Protein AF-A0A9P3B922-F1 (afdb_monomer_lite)

pLDDT: mean 81.16, std 11.89, range [46.19, 96.62]

Structure (mmCIF, N/CA/C/O backbone):
data_AF-A0A9P3B922-F1
#
_entry.id   AF-A0A9P3B922-F1
#
loop_
_atom_site.group_PDB
_atom_site.id
_atom_site.type_symbol
_atom_site.label_atom_id
_atom_site.label_alt_id
_atom_site.label_comp_id
_atom_site.label_asym_id
_atom_site.label_entity_id
_atom_site.label_seq_id
_atom_site.pdbx_PDB_ins_code
_atom_site.Cartn_x
_atom_site.Cartn_y
_atom_site.Cartn_z
_atom_site.occupancy
_atom_site.B_iso_or_equiv
_atom_site.auth_seq_id
_atom_site.auth_comp_id
_atom_site.auth_asym_id
_atom_site.auth_atom_id
_atom_site.pdbx_PDB_model_num
ATOM 1 N N . MET A 1 1 ? 5.408 7.809 -19.634 1.00 55.53 1 MET A N 1
ATOM 2 C CA . MET A 1 1 ? 4.408 6.792 -19.245 1.00 55.53 1 MET A CA 1
ATOM 3 C C . MET A 1 1 ? 3.038 7.444 -19.238 1.00 55.53 1 MET A C 1
ATOM 5 O O . MET A 1 1 ? 2.961 8.614 -18.884 1.00 55.53 1 MET A O 1
ATOM 9 N N . ALA A 1 2 ? 1.992 6.739 -19.675 1.00 60.97 2 ALA A N 1
ATOM 10 C CA . ALA A 1 2 ? 0.624 7.195 -19.436 1.00 60.97 2 ALA A CA 1
ATOM 11 C C . ALA A 1 2 ? 0.345 7.177 -17.918 1.00 60.97 2 ALA A C 1
ATOM 13 O O . ALA A 1 2 ? 0.941 6.349 -17.222 1.00 60.97 2 ALA A O 1
ATOM 14 N N . PRO A 1 3 ? -0.492 8.088 -17.394 1.00 69.69 3 PRO A N 1
ATOM 15 C CA . PRO A 1 3 ? -0.863 8.069 -15.984 1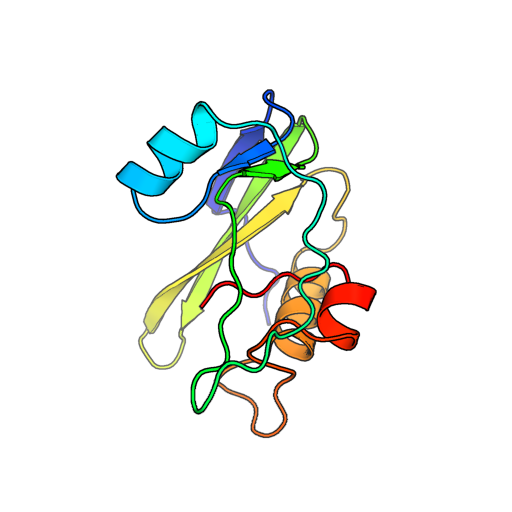.00 69.69 3 PRO A CA 1
ATOM 16 C C . PRO A 1 3 ? -1.563 6.744 -15.628 1.00 69.69 3 PRO A C 1
ATOM 18 O O . PRO A 1 3 ? -2.300 6.216 -16.463 1.00 69.69 3 PRO A O 1
ATOM 21 N N . PRO A 1 4 ? -1.332 6.189 -14.424 1.00 80.94 4 PRO A N 1
ATOM 22 C CA . PRO A 1 4 ? -1.968 4.944 -14.009 1.00 80.94 4 PRO A CA 1
ATOM 23 C C . PRO A 1 4 ? -3.486 5.135 -13.882 1.00 80.94 4 PRO A C 1
ATOM 25 O O . PRO A 1 4 ? -3.953 6.120 -13.310 1.00 80.94 4 PRO A O 1
ATOM 28 N N . GLU A 1 5 ? -4.259 4.185 -14.408 1.00 89.12 5 GLU A N 1
ATOM 29 C CA . GLU A 1 5 ? -5.722 4.200 -14.325 1.00 89.12 5 GLU A CA 1
ATOM 30 C C . GLU A 1 5 ? -6.216 3.479 -13.068 1.00 89.12 5 GLU A C 1
ATOM 32 O O . GLU A 1 5 ? -5.661 2.457 -12.650 1.00 89.12 5 GLU A O 1
ATOM 37 N N . ILE A 1 6 ? -7.283 4.009 -12.465 1.00 94.06 6 ILE A N 1
ATOM 38 C CA . ILE A 1 6 ? -7.926 3.386 -11.306 1.00 94.06 6 ILE A CA 1
ATOM 39 C C . ILE A 1 6 ? -8.611 2.100 -11.769 1.00 94.06 6 ILE A C 1
ATOM 41 O O . ILE A 1 6 ? -9.541 2.135 -12.571 1.00 94.06 6 ILE A O 1
ATOM 45 N N . HIS A 1 7 ? -8.190 0.969 -11.210 1.00 95.50 7 HIS A N 1
ATOM 46 C CA . HIS A 1 7 ? -8.826 -0.324 -11.437 1.00 95.50 7 HIS A CA 1
ATOM 47 C C . HIS A 1 7 ? -10.093 -0.488 -10.587 1.00 95.50 7 HIS A C 1
ATOM 49 O O . HIS A 1 7 ? -11.124 -0.959 -11.062 1.00 95.50 7 HIS A O 1
ATOM 55 N N . SER A 1 8 ? -10.017 -0.125 -9.306 1.00 96.31 8 SER A N 1
ATOM 56 C CA . SER A 1 8 ? -11.130 -0.249 -8.358 1.00 96.31 8 SER A CA 1
ATOM 57 C C . SER A 1 8 ? -10.941 0.669 -7.155 1.00 96.31 8 SER A C 1
ATOM 59 O O . SER A 1 8 ? -9.832 1.122 -6.888 1.00 96.31 8 SER A O 1
ATOM 61 N N . THR A 1 9 ? -12.004 0.875 -6.382 1.00 96.62 9 THR A N 1
ATOM 62 C CA . THR A 1 9 ? -11.970 1.657 -5.141 1.00 96.62 9 THR A CA 1
ATOM 63 C C . THR A 1 9 ? -12.651 0.874 -4.025 1.00 96.62 9 THR A C 1
ATOM 65 O O . THR A 1 9 ? -13.682 0.241 -4.254 1.00 96.62 9 THR A O 1
ATOM 68 N N . PHE A 1 10 ? -12.095 0.924 -2.816 1.00 95.44 10 PHE A N 1
ATOM 69 C CA . PHE A 1 10 ? -12.732 0.390 -1.609 1.00 95.44 10 PHE A CA 1
ATOM 70 C C . PHE A 1 10 ? -12.653 1.397 -0.462 1.00 95.44 10 PHE A C 1
ATOM 72 O O . PHE A 1 10 ? -11.851 2.328 -0.502 1.00 95.44 10 PHE A O 1
ATOM 79 N N . SER A 1 11 ? -13.488 1.219 0.561 1.00 96.00 11 SER A N 1
ATOM 80 C CA . SER A 1 11 ? -13.528 2.117 1.716 1.00 96.00 11 SER A CA 1
ATOM 81 C C . SER A 1 11 ? -12.926 1.459 2.956 1.00 96.00 11 SER A C 1
ATOM 83 O O . SER A 1 11 ? -13.265 0.324 3.290 1.00 96.00 11 SER A O 1
ATOM 85 N N . VAL A 1 12 ? -12.077 2.197 3.667 1.00 94.00 12 VAL A N 1
ATOM 86 C CA . VAL A 1 12 ? -11.569 1.841 4.996 1.00 94.00 12 VAL A CA 1
ATOM 87 C C . VAL A 1 12 ? -12.397 2.580 6.043 1.00 94.00 12 VAL A C 1
ATOM 89 O O . VAL A 1 12 ? -12.507 3.804 6.005 1.00 94.00 12 VAL A O 1
ATOM 92 N N . THR A 1 13 ? -12.987 1.835 6.978 1.00 92.94 13 THR A N 1
ATOM 93 C CA . THR A 1 13 ? -13.741 2.390 8.121 1.00 92.94 13 THR A CA 1
ATOM 94 C C . THR A 1 13 ? -13.178 1.957 9.474 1.00 92.94 13 THR A C 1
ATOM 96 O O . THR A 1 13 ? -13.578 2.483 10.509 1.00 92.94 13 THR A O 1
ATOM 99 N N . SER A 1 14 ? -12.278 0.974 9.477 1.00 89.62 14 SER A N 1
ATOM 100 C CA . SER A 1 14 ? -11.633 0.405 10.663 1.00 89.62 14 SER A CA 1
ATOM 101 C C . SER A 1 14 ? -10.503 1.273 11.218 1.00 89.62 14 SER A C 1
ATOM 103 O O . SER A 1 14 ? -10.080 1.059 12.350 1.00 89.62 14 SER A O 1
ATOM 105 N N . GLY A 1 15 ? -9.989 2.224 10.433 1.00 90.75 15 GLY A N 1
ATOM 106 C CA . GLY A 1 15 ? -8.767 2.966 10.738 1.00 90.75 15 GLY A CA 1
ATOM 107 C C . GLY A 1 15 ? -7.485 2.142 10.580 1.00 90.75 15 GLY A C 1
ATOM 108 O O . GLY A 1 15 ? -6.439 2.535 11.099 1.00 90.75 15 GLY A O 1
ATOM 109 N N . CYS A 1 16 ? -7.544 0.984 9.915 1.00 90.69 16 CYS A N 1
ATOM 110 C CA . CYS A 1 16 ? -6.382 0.123 9.710 1.00 90.69 16 CYS A CA 1
ATOM 111 C C . CYS A 1 16 ? -6.484 -0.770 8.471 1.00 90.69 16 CYS A C 1
ATOM 113 O O . CYS A 1 16 ? -7.579 -1.087 7.998 1.00 90.69 16 CYS A O 1
ATOM 115 N N . LEU A 1 17 ? -5.322 -1.213 7.988 1.00 89.12 17 LEU A N 1
ATOM 116 C CA . LEU A 1 17 ? -5.175 -2.231 6.955 1.00 89.12 17 LEU A CA 1
ATOM 117 C C . LEU A 1 17 ? -4.442 -3.444 7.527 1.00 89.12 17 LEU A C 1
ATOM 119 O O . LEU A 1 17 ? -3.409 -3.313 8.189 1.00 89.12 17 LEU A O 1
ATOM 123 N N . CYS A 1 18 ? -4.986 -4.627 7.239 1.00 89.81 18 CYS A N 1
ATOM 124 C CA . CYS A 1 18 ? -4.326 -5.894 7.521 1.00 89.81 18 CYS A CA 1
ATOM 125 C C . CYS A 1 18 ? -3.697 -6.463 6.249 1.00 89.81 18 CYS A C 1
ATOM 127 O O . CYS A 1 18 ? -4.271 -6.340 5.167 1.00 89.81 18 CYS A O 1
ATOM 129 N N . PHE A 1 19 ? -2.534 -7.092 6.380 1.00 85.56 19 PHE A N 1
ATOM 130 C CA . PHE A 1 19 ? -1.776 -7.655 5.260 1.00 85.56 19 PHE A CA 1
ATOM 131 C C . PHE A 1 19 ? -1.194 -9.021 5.621 1.00 85.56 19 PHE A C 1
ATOM 133 O O . PHE A 1 19 ? -1.149 -9.382 6.793 1.00 85.56 19 PHE A O 1
ATOM 140 N N . GLY A 1 20 ? -0.736 -9.760 4.614 1.00 84.69 20 GLY A N 1
ATOM 141 C CA . GLY A 1 20 ? -0.228 -11.121 4.771 1.00 84.69 20 GLY A CA 1
ATOM 142 C C . GLY A 1 20 ? -1.125 -12.156 4.100 1.00 84.69 20 GLY A C 1
ATOM 143 O O . GLY A 1 20 ? -1.990 -11.818 3.287 1.00 84.69 20 GLY A O 1
ATOM 144 N N . ASP A 1 21 ? -0.909 -13.423 4.430 1.00 85.12 21 ASP A N 1
ATOM 145 C CA . ASP A 1 21 ? -1.807 -14.501 4.039 1.00 85.12 21 ASP A CA 1
ATOM 146 C C . ASP A 1 21 ? -3.180 -14.385 4.734 1.00 85.12 21 ASP A C 1
ATOM 148 O O . ASP A 1 21 ? -3.416 -13.545 5.606 1.00 85.12 21 ASP A O 1
ATOM 152 N N . LEU A 1 22 ? -4.131 -15.237 4.345 1.00 86.38 22 LEU A N 1
ATOM 153 C CA . LEU A 1 22 ? -5.482 -15.185 4.906 1.00 86.38 22 LEU A CA 1
ATOM 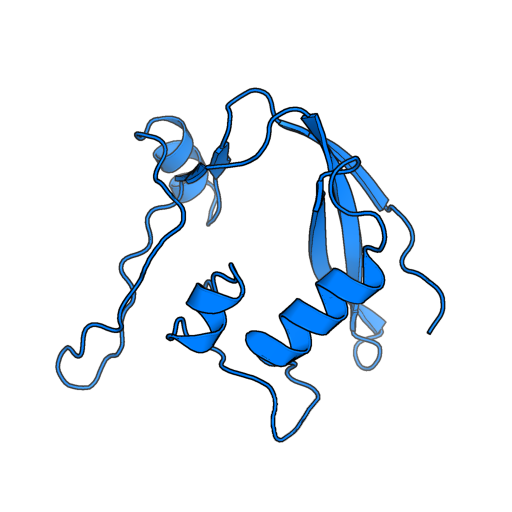154 C C . LEU A 1 22 ? -5.500 -15.396 6.431 1.00 86.38 22 LEU A C 1
ATOM 156 O O . LEU A 1 22 ? -6.283 -14.751 7.126 1.00 86.38 22 LEU A O 1
ATOM 160 N N . ALA A 1 23 ? -4.654 -16.281 6.962 1.00 87.50 23 ALA A N 1
ATOM 161 C CA . ALA A 1 23 ? -4.586 -16.541 8.396 1.00 87.50 23 ALA A CA 1
ATOM 162 C C . ALA A 1 23 ? -3.998 -15.337 9.150 1.00 87.50 23 ALA A C 1
ATOM 164 O O . ALA A 1 23 ? -4.491 -14.977 10.222 1.00 87.50 23 ALA A O 1
ATOM 165 N N . GLU A 1 24 ? -2.990 -14.687 8.574 1.00 88.25 24 GLU A N 1
ATOM 166 C CA . GLU A 1 24 ? -2.365 -13.463 9.070 1.00 88.25 24 GLU A CA 1
ATOM 167 C C . GLU A 1 24 ? -3.345 -12.286 9.061 1.00 88.25 24 GLU A C 1
ATOM 169 O O . GLU A 1 24 ? -3.479 -11.605 10.079 1.00 88.25 24 GLU A O 1
ATOM 174 N N . ILE A 1 25 ? -4.114 -12.111 7.981 1.00 88.56 25 ILE A N 1
ATOM 175 C CA . ILE A 1 25 ? -5.176 -11.100 7.879 1.00 88.56 25 ILE A CA 1
ATOM 176 C C . ILE A 1 25 ? -6.260 -11.350 8.932 1.00 88.56 25 ILE A C 1
ATOM 178 O O . ILE A 1 25 ? -6.631 -10.432 9.666 1.00 88.56 25 ILE A O 1
ATOM 182 N N . CYS A 1 26 ? -6.751 -12.588 9.058 1.00 88.25 26 CYS A N 1
ATOM 183 C CA . CYS A 1 26 ? -7.757 -12.939 10.063 1.00 88.25 26 CYS A CA 1
ATOM 184 C C . CYS A 1 26 ? -7.253 -12.678 11.488 1.00 88.25 26 CYS A C 1
ATOM 186 O O . CYS A 1 26 ? -7.988 -12.157 12.328 1.00 88.25 26 CYS A O 1
ATOM 188 N N . LYS A 1 27 ? -5.987 -13.001 11.764 1.00 87.44 27 LYS A N 1
ATOM 189 C CA . LYS A 1 27 ? -5.349 -12.716 13.050 1.00 87.44 27 LYS A CA 1
ATOM 190 C C . LYS A 1 27 ? -5.207 -11.208 13.281 1.00 87.44 27 LYS A C 1
ATOM 192 O O . LYS A 1 27 ? -5.551 -10.723 14.363 1.00 87.44 27 LYS A O 1
ATOM 197 N N . GLY A 1 28 ? -4.740 -10.468 12.278 1.00 87.12 28 GLY A N 1
ATOM 198 C CA . GLY A 1 28 ? -4.544 -9.019 12.315 1.00 87.12 28 GLY A CA 1
ATOM 199 C C . GLY A 1 28 ? -5.839 -8.263 12.599 1.00 87.12 28 GLY A C 1
ATOM 200 O O . GLY A 1 28 ? -5.846 -7.386 13.460 1.00 87.12 28 GLY A O 1
ATOM 201 N N . ALA A 1 29 ? -6.951 -8.692 11.996 1.00 86.62 29 ALA A N 1
ATOM 202 C CA . ALA A 1 29 ? -8.271 -8.092 12.190 1.00 86.62 29 ALA A CA 1
ATOM 203 C C . ALA A 1 29 ? -8.764 -8.133 13.650 1.00 86.62 29 ALA A C 1
ATOM 205 O O . ALA A 1 29 ? -9.566 -7.297 14.058 1.00 86.62 29 ALA A O 1
ATOM 206 N N . SER A 1 30 ? -8.283 -9.097 14.443 1.00 85.56 30 SER A N 1
ATOM 207 C CA . SER A 1 30 ? -8.605 -9.231 15.874 1.00 85.56 30 SER A CA 1
ATOM 208 C C . SER A 1 30 ? -7.565 -8.597 16.807 1.00 85.56 30 SER A C 1
ATOM 210 O O . SER A 1 30 ? -7.739 -8.601 18.025 1.00 85.56 30 SER A O 1
ATOM 212 N N . SER A 1 31 ? -6.468 -8.081 16.250 1.00 85.69 31 SER A N 1
ATOM 213 C CA . SER A 1 31 ? -5.324 -7.555 16.997 1.00 85.69 31 SER A CA 1
ATOM 214 C C . SER A 1 31 ? -5.406 -6.032 17.146 1.00 85.69 31 SER A C 1
ATOM 216 O O . SER A 1 31 ? -6.085 -5.355 16.377 1.00 85.69 31 SER A O 1
ATOM 218 N N . THR A 1 32 ? -4.687 -5.466 18.117 1.00 86.19 32 THR A N 1
ATOM 219 C CA . THR A 1 32 ? -4.615 -4.008 18.309 1.00 86.19 32 THR A CA 1
ATOM 220 C C . THR A 1 32 ? -3.975 -3.321 17.100 1.00 86.19 32 THR A C 1
ATOM 222 O O . THR A 1 32 ? -2.935 -3.770 16.620 1.00 86.19 32 THR A O 1
ATOM 225 N N . ILE A 1 33 ? -4.568 -2.210 16.646 1.00 87.12 33 ILE A N 1
ATOM 226 C CA . ILE A 1 33 ? -4.018 -1.378 15.566 1.00 87.12 33 ILE A CA 1
ATOM 227 C C . ILE A 1 33 ? -2.668 -0.820 16.001 1.00 87.12 33 ILE A C 1
ATOM 229 O O . ILE A 1 33 ? -2.549 -0.236 17.083 1.00 87.12 33 ILE A O 1
ATOM 233 N N . GLN A 1 34 ? -1.661 -0.977 15.147 1.00 81.69 34 GLN A N 1
ATOM 234 C CA . GLN A 1 34 ? -0.320 -0.497 15.434 1.00 81.69 34 GLN A CA 1
ATOM 235 C C . GLN A 1 34 ? -0.022 0.824 14.725 1.00 81.69 34 GLN A C 1
ATOM 237 O O . GLN A 1 34 ? -0.486 1.045 13.600 1.00 81.69 34 GLN A O 1
ATOM 242 N N . PRO A 1 35 ? 0.775 1.707 15.355 1.00 79.31 35 PRO A N 1
ATOM 243 C CA . PRO A 1 35 ? 1.326 2.851 14.651 1.00 79.31 35 PRO A CA 1
ATOM 244 C C . PRO A 1 35 ? 2.234 2.378 13.514 1.00 79.31 35 PRO A C 1
ATOM 246 O O . PRO A 1 35 ? 2.689 1.232 13.495 1.00 79.31 35 PRO A O 1
ATOM 249 N N . PHE A 1 36 ? 2.525 3.286 12.583 1.00 73.81 36 PHE A N 1
ATOM 250 C CA . PHE A 1 36 ? 3.414 2.983 11.471 1.00 73.81 36 PHE A CA 1
ATOM 251 C C . PHE A 1 36 ? 4.754 2.414 11.983 1.00 73.81 36 PHE A C 1
ATOM 253 O O . PHE A 1 36 ? 5.366 3.017 12.876 1.00 73.81 36 PHE A O 1
ATOM 260 N N . PRO A 1 37 ? 5.210 1.255 11.477 1.00 69.31 37 PRO A N 1
ATOM 261 C CA . PRO A 1 37 ? 6.349 0.567 12.062 1.00 69.31 37 PRO A CA 1
ATOM 262 C C . PRO A 1 37 ? 7.641 1.381 11.922 1.00 69.31 37 PRO A C 1
ATOM 264 O O . PRO A 1 37 ? 8.070 1.707 10.820 1.00 69.31 37 PRO A O 1
ATOM 267 N N . ASN A 1 38 ? 8.331 1.633 13.036 1.00 65.12 38 ASN A N 1
ATOM 268 C CA . ASN A 1 38 ? 9.720 2.102 13.022 1.00 65.12 38 ASN A CA 1
ATOM 269 C C . ASN A 1 38 ? 10.644 0.894 13.223 1.00 65.12 38 ASN A C 1
ATOM 271 O O . ASN A 1 38 ? 11.176 0.657 14.314 1.00 65.12 38 ASN A O 1
ATOM 275 N N . VAL A 1 39 ? 10.736 0.039 12.201 1.00 60.66 39 VAL A N 1
ATOM 276 C CA . VAL A 1 39 ? 11.478 -1.217 12.330 1.00 60.66 39 VAL A CA 1
ATOM 277 C C . VAL A 1 39 ? 12.954 -0.969 12.075 1.00 60.66 39 VAL A C 1
ATOM 279 O O . VAL A 1 39 ? 13.432 -1.009 10.946 1.00 60.66 39 VAL A O 1
ATOM 282 N N . ARG A 1 40 ? 13.703 -0.753 13.156 1.00 58.00 40 ARG A N 1
ATOM 283 C CA . ARG A 1 40 ? 15.158 -0.890 13.112 1.00 58.00 40 ARG A CA 1
ATOM 284 C C . ARG A 1 40 ? 15.512 -2.367 12.946 1.00 58.00 40 ARG A C 1
ATOM 286 O O . ARG A 1 40 ? 15.051 -3.206 13.725 1.00 58.00 40 ARG A O 1
ATOM 293 N N . LEU A 1 41 ? 16.359 -2.665 11.961 1.00 57.62 41 LEU A N 1
ATOM 294 C CA . LEU A 1 41 ? 16.939 -3.988 11.734 1.00 57.62 41 LEU A CA 1
ATOM 295 C C . LEU A 1 41 ? 17.490 -4.568 13.043 1.00 57.62 41 LEU A C 1
ATOM 297 O O . LEU A 1 41 ? 18.424 -4.021 13.632 1.00 57.62 41 LEU A O 1
ATOM 301 N N . ARG A 1 42 ? 16.942 -5.704 13.488 1.00 54.88 42 ARG A N 1
ATOM 302 C CA . ARG A 1 42 ? 17.569 -6.501 14.545 1.00 54.88 42 ARG A CA 1
ATOM 303 C C . ARG A 1 42 ? 18.547 -7.465 13.890 1.00 54.88 42 ARG A C 1
ATOM 305 O O . ARG A 1 42 ? 18.155 -8.315 13.094 1.00 54.88 42 ARG A O 1
ATOM 312 N N . VAL A 1 43 ? 19.825 -7.316 14.216 1.00 52.97 43 VAL A N 1
ATOM 313 C CA . VAL A 1 43 ? 20.866 -8.253 13.787 1.00 52.97 43 VAL A CA 1
ATOM 314 C C . VAL A 1 43 ? 20.793 -9.477 14.699 1.00 52.97 43 VAL A C 1
ATOM 316 O O . VAL A 1 43 ? 21.078 -9.373 15.891 1.00 52.97 43 VAL A O 1
ATOM 319 N N . GLY A 1 44 ? 20.374 -10.624 14.160 1.00 46.19 44 GLY A N 1
ATOM 320 C CA . GLY A 1 44 ? 20.374 -11.907 14.863 1.00 46.19 44 GLY A CA 1
ATOM 321 C C . GLY A 1 44 ? 21.225 -12.927 14.112 1.00 46.19 44 GLY A C 1
ATOM 322 O O . GLY A 1 44 ? 20.750 -13.555 13.171 1.00 46.19 44 GLY A O 1
ATOM 323 N N . GLY A 1 45 ? 22.487 -13.105 14.512 1.00 61.59 45 GLY A N 1
ATOM 324 C CA . GLY A 1 45 ? 23.402 -14.034 13.834 1.00 61.59 45 GLY A CA 1
ATOM 325 C C . GLY A 1 45 ? 23.588 -13.686 12.349 1.00 61.59 45 GLY A C 1
ATOM 326 O O . GLY A 1 45 ? 23.956 -12.561 12.023 1.00 61.59 45 GLY A O 1
ATOM 327 N N . THR A 1 46 ? 23.323 -14.640 11.449 1.00 53.94 46 THR A N 1
ATOM 328 C CA . THR A 1 46 ? 23.364 -14.465 9.981 1.00 53.94 46 THR A CA 1
ATOM 329 C C . THR A 1 46 ? 22.044 -13.992 9.364 1.00 53.94 46 THR A C 1
ATOM 331 O O . THR A 1 46 ? 21.993 -13.772 8.155 1.00 53.94 46 THR A O 1
ATOM 334 N N . VAL A 1 47 ? 20.979 -13.814 10.155 1.00 46.84 47 VAL A N 1
ATOM 335 C CA . VAL A 1 47 ? 19.648 -13.450 9.650 1.00 46.84 47 VAL A CA 1
ATOM 336 C C . VAL A 1 47 ? 19.296 -12.024 10.067 1.00 46.84 47 VAL A C 1
ATOM 338 O O . VAL A 1 47 ? 19.316 -11.659 11.245 1.00 46.84 47 VAL A O 1
ATOM 341 N N . LYS A 1 48 ? 18.942 -11.201 9.077 1.00 56.03 48 LYS A N 1
ATOM 342 C CA . LYS A 1 48 ? 18.262 -9.922 9.291 1.00 56.03 48 LYS A CA 1
ATOM 343 C C . LYS A 1 48 ? 16.763 -10.196 9.250 1.00 56.03 48 LYS A C 1
ATOM 345 O O . LYS A 1 48 ? 16.250 -10.551 8.197 1.00 56.03 48 LYS A O 1
ATOM 350 N N . ALA A 1 49 ? 16.079 -10.054 10.382 1.00 60.28 49 ALA A N 1
ATOM 351 C CA . ALA A 1 49 ? 14.633 -10.232 10.458 1.00 60.28 49 ALA A CA 1
ATOM 352 C C . ALA A 1 49 ? 13.957 -8.967 10.986 1.00 60.28 49 ALA A C 1
ATOM 354 O O . ALA A 1 49 ? 14.423 -8.332 11.938 1.00 60.28 49 ALA A O 1
ATOM 355 N N . HIS A 1 50 ? 12.821 -8.639 10.382 1.00 63.06 50 HIS A N 1
ATOM 356 C CA . HIS A 1 50 ? 11.882 -7.651 10.880 1.00 63.06 50 HIS A CA 1
ATOM 357 C C . HIS A 1 50 ? 10.690 -8.405 11.452 1.00 63.06 50 HIS A C 1
ATOM 359 O O . HIS A 1 50 ? 10.028 -9.147 10.737 1.00 63.06 50 HIS A O 1
ATOM 365 N N . LYS A 1 51 ? 10.433 -8.260 12.755 1.00 64.75 51 LYS A N 1
ATOM 366 C CA . LYS A 1 51 ? 9.183 -8.766 13.320 1.00 64.75 51 LYS A CA 1
ATOM 367 C C . LYS A 1 51 ? 8.100 -7.762 12.951 1.00 64.75 51 LYS A C 1
ATOM 369 O O . LYS A 1 51 ? 8.053 -6.681 13.529 1.00 64.75 51 LYS A O 1
ATOM 374 N N . ILE A 1 52 ? 7.315 -8.114 11.946 1.00 68.69 52 ILE A N 1
ATOM 375 C CA . ILE A 1 52 ? 6.222 -7.304 11.429 1.00 68.69 52 ILE A CA 1
ATOM 376 C C . ILE A 1 52 ? 4.927 -7.836 12.041 1.00 68.69 52 ILE A C 1
ATOM 378 O O . ILE A 1 52 ? 4.736 -9.049 12.125 1.00 68.69 52 ILE A O 1
ATOM 382 N N . GLU A 1 53 ? 4.055 -6.945 12.501 1.00 74.69 53 GLU A N 1
ATOM 383 C CA . GLU A 1 53 ? 2.690 -7.312 12.871 1.00 74.69 53 GLU A CA 1
ATOM 384 C C . GLU A 1 53 ? 1.725 -6.875 11.767 1.00 74.69 53 GLU A C 1
ATOM 386 O O . GLU A 1 53 ? 1.904 -5.832 11.144 1.00 74.69 53 GLU A O 1
ATOM 391 N N . TYR A 1 54 ? 0.710 -7.696 11.518 1.00 80.94 54 TYR A N 1
ATOM 392 C CA . TYR A 1 54 ? -0.124 -7.668 10.313 1.00 80.94 54 TYR A CA 1
ATOM 393 C C . TYR A 1 54 ? -1.251 -6.631 10.333 1.00 80.94 54 TYR A C 1
ATOM 395 O O . TYR A 1 54 ? -2.229 -6.807 9.618 1.00 80.94 54 TYR A O 1
ATOM 403 N N . ASN A 1 55 ? -1.189 -5.612 11.195 1.00 87.31 55 ASN A N 1
ATOM 404 C CA . ASN A 1 55 ? -2.276 -4.646 11.385 1.00 87.31 55 ASN A CA 1
ATOM 405 C C . ASN A 1 55 ? -1.725 -3.232 11.616 1.00 87.31 55 ASN A C 1
ATOM 407 O O . ASN A 1 55 ? -1.306 -2.892 12.725 1.00 87.31 55 ASN A O 1
ATOM 411 N N . VAL A 1 56 ? -1.731 -2.410 10.565 1.00 86.25 56 VAL A N 1
ATOM 412 C CA . VAL A 1 56 ? -1.162 -1.053 10.569 1.00 86.25 56 VAL A CA 1
ATOM 413 C C . VAL A 1 56 ? -2.244 0.004 10.415 1.00 86.25 56 VAL A C 1
ATOM 415 O O . VAL A 1 56 ? -3.234 -0.202 9.712 1.00 86.25 56 VAL A O 1
ATOM 418 N N . VAL A 1 57 ? -2.052 1.149 11.071 1.00 89.31 57 VAL A N 1
ATOM 419 C CA . VAL A 1 57 ? -2.951 2.302 10.950 1.00 89.31 57 VAL A CA 1
ATOM 420 C C . VAL A 1 57 ? -3.121 2.733 9.488 1.00 89.31 57 VAL A C 1
ATOM 422 O O . VAL A 1 57 ? -2.160 2.763 8.721 1.00 89.31 57 VAL A O 1
ATOM 425 N N . ALA A 1 58 ? -4.350 3.076 9.115 1.00 90.00 58 ALA A N 1
ATOM 426 C CA . ALA A 1 58 ? -4.702 3.579 7.795 1.00 90.00 58 ALA A CA 1
ATOM 427 C C . ALA A 1 58 ? -5.774 4.664 7.910 1.00 90.00 58 ALA A C 1
ATOM 429 O O . ALA A 1 58 ? -6.615 4.641 8.810 1.00 90.00 58 ALA A O 1
ATOM 430 N N . GLU A 1 59 ? -5.746 5.619 6.986 1.00 91.81 59 GLU A N 1
ATOM 431 C CA . GLU A 1 59 ? -6.749 6.676 6.921 1.00 91.81 59 GLU A CA 1
ATOM 432 C C . GLU A 1 59 ? -8.123 6.110 6.533 1.00 91.81 59 GLU A C 1
ATOM 434 O O . GLU A 1 59 ? -8.246 5.282 5.624 1.00 91.81 59 GLU A O 1
ATOM 439 N N . ASN A 1 60 ? -9.163 6.557 7.238 1.00 94.69 60 ASN A N 1
ATOM 440 C CA . ASN A 1 60 ? -10.538 6.225 6.890 1.00 94.69 60 ASN A CA 1
ATOM 441 C C . ASN A 1 60 ? -10.962 6.981 5.633 1.00 94.69 60 ASN A C 1
ATOM 443 O O . ASN A 1 60 ? -10.691 8.170 5.504 1.00 94.69 60 ASN A O 1
ATOM 447 N N . GLY A 1 61 ? -11.721 6.316 4.770 1.00 95.75 61 GLY A N 1
ATOM 448 C CA . GLY A 1 61 ? -12.182 6.891 3.514 1.00 95.75 61 GLY A CA 1
ATOM 449 C C . GLY A 1 61 ? -11.935 5.960 2.341 1.00 95.75 61 GLY A C 1
ATOM 450 O O . GLY A 1 61 ? -11.770 4.752 2.510 1.00 95.75 61 GLY A O 1
ATOM 451 N N . ASN A 1 62 ? -11.960 6.521 1.138 1.00 96.56 62 ASN A N 1
ATOM 452 C CA . ASN A 1 62 ? -11.858 5.753 -0.095 1.00 96.56 62 ASN A CA 1
ATOM 453 C C . ASN A 1 62 ? -10.400 5.608 -0.522 1.00 96.56 62 ASN A C 1
ATOM 455 O O . ASN A 1 62 ? -9.664 6.591 -0.578 1.00 96.56 62 ASN A O 1
ATOM 459 N N . TRP A 1 63 ? -10.016 4.393 -0.885 1.00 95.94 63 TRP A N 1
ATOM 460 C CA . TRP A 1 63 ? -8.696 4.031 -1.374 1.00 95.94 63 TRP A CA 1
ATOM 461 C C . TRP A 1 63 ? -8.808 3.515 -2.805 1.00 95.94 63 TRP A C 1
ATOM 463 O O . TRP A 1 63 ? -9.590 2.605 -3.087 1.00 95.94 63 TRP A O 1
ATOM 473 N N . ASN A 1 64 ? -8.035 4.114 -3.705 1.00 96.12 64 ASN A N 1
ATOM 474 C CA . ASN A 1 64 ? -7.972 3.745 -5.112 1.00 96.12 64 ASN A CA 1
ATOM 475 C C . ASN A 1 64 ? -6.892 2.690 -5.320 1.00 96.12 64 ASN A C 1
ATOM 477 O O . ASN A 1 64 ? -5.787 2.814 -4.799 1.00 96.12 64 ASN A O 1
ATOM 481 N N . VAL A 1 65 ? -7.228 1.670 -6.100 1.00 94.50 65 VAL A N 1
ATOM 482 C CA . VAL A 1 65 ? -6.373 0.538 -6.445 1.00 94.50 65 VAL A CA 1
ATOM 483 C C . VAL A 1 65 ? -5.937 0.681 -7.897 1.00 94.50 65 VAL A C 1
ATOM 485 O O . VAL A 1 65 ? -6.769 0.881 -8.781 1.00 94.50 65 VAL A O 1
ATOM 488 N N . TYR A 1 66 ? -4.645 0.513 -8.137 1.00 92.88 66 TYR A N 1
ATOM 489 C CA . TYR A 1 66 ? -3.992 0.586 -9.438 1.00 92.88 66 TYR A CA 1
ATOM 490 C C . TYR A 1 66 ? -3.243 -0.719 -9.700 1.00 92.88 66 TYR A C 1
ATOM 492 O O . TYR A 1 66 ? -2.639 -1.301 -8.794 1.00 92.88 66 TYR A O 1
ATOM 500 N N . GLN A 1 67 ? -3.273 -1.182 -10.946 1.00 90.44 67 GLN A N 1
ATOM 501 C CA . GLN A 1 67 ? -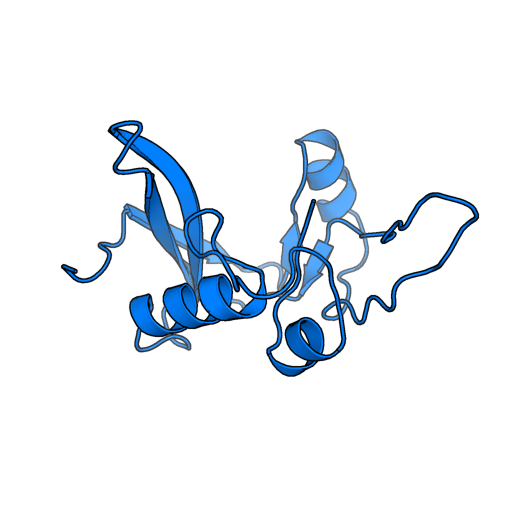2.522 -2.360 -11.372 1.00 90.44 67 GLN A CA 1
ATOM 502 C C . GLN A 1 67 ? -1.068 -1.989 -11.657 1.00 90.44 67 GLN A C 1
ATOM 504 O O . GLN A 1 67 ? -0.802 -1.056 -12.414 1.00 90.44 67 GLN A O 1
ATOM 509 N N . LEU A 1 68 ? -0.132 -2.752 -11.093 1.00 85.81 68 LEU A N 1
ATOM 510 C CA . LEU A 1 68 ? 1.275 -2.693 -11.474 1.00 85.81 68 LEU A CA 1
ATOM 511 C C . LEU A 1 68 ? 1.525 -3.775 -12.519 1.00 85.81 68 LEU A C 1
ATOM 513 O O . LEU A 1 68 ? 1.339 -4.964 -12.251 1.00 85.81 68 LEU A O 1
ATOM 517 N N . ILE A 1 69 ? 1.895 -3.350 -13.724 1.00 85.06 69 ILE A N 1
ATOM 518 C CA . ILE A 1 69 ? 2.098 -4.231 -14.874 1.00 85.06 69 ILE A CA 1
ATOM 519 C C . ILE A 1 69 ? 3.599 -4.419 -15.077 1.00 85.06 69 ILE A C 1
ATOM 521 O O . ILE A 1 69 ? 4.337 -3.444 -15.204 1.00 85.06 69 ILE A O 1
ATOM 525 N N . ASP A 1 70 ? 4.040 -5.671 -15.133 1.00 83.75 70 ASP A N 1
ATOM 526 C CA . ASP A 1 70 ? 5.361 -6.047 -15.626 1.00 83.75 70 ASP A CA 1
ATOM 527 C C . ASP A 1 70 ? 5.301 -6.132 -17.154 1.00 83.75 70 ASP A C 1
ATOM 529 O O . ASP A 1 70 ? 4.591 -6.963 -17.725 1.00 83.75 70 ASP A O 1
ATOM 533 N N . TRP A 1 71 ? 6.038 -5.241 -17.811 1.00 77.44 71 TRP A N 1
ATOM 534 C CA . TRP A 1 71 ? 6.037 -5.090 -19.263 1.00 77.44 71 TRP A CA 1
ATOM 535 C C . TRP A 1 71 ? 6.825 -6.202 -19.959 1.00 77.44 71 TRP A C 1
ATOM 537 O O . TRP A 1 71 ? 6.497 -6.556 -21.088 1.00 77.44 71 TRP A O 1
ATOM 547 N N . GLU A 1 72 ? 7.832 -6.777 -19.295 1.00 82.19 72 GLU A N 1
ATOM 548 C CA . GLU A 1 72 ? 8.622 -7.887 -19.836 1.00 82.19 72 GLU A CA 1
ATOM 549 C C . GLU A 1 72 ? 7.822 -9.189 -19.804 1.00 82.19 72 GLU A C 1
ATOM 551 O O . GLU A 1 72 ? 7.879 -9.990 -20.738 1.00 82.19 72 GLU A O 1
ATOM 556 N N . ARG A 1 73 ? 7.043 -9.392 -18.734 1.00 83.12 73 ARG A N 1
ATOM 557 C CA . ARG A 1 73 ? 6.184 -10.574 -18.562 1.00 83.12 73 ARG A CA 1
ATOM 558 C C . ARG A 1 73 ? 4.781 -10.400 -19.142 1.00 83.12 73 ARG A C 1
ATOM 560 O O . ARG A 1 73 ? 4.070 -11.391 -19.296 1.00 83.12 73 ARG A O 1
ATOM 567 N N . GLY A 1 74 ? 4.384 -9.169 -19.461 1.00 82.12 74 GLY A N 1
ATOM 568 C CA . GLY A 1 74 ? 3.088 -8.830 -20.051 1.00 82.12 74 GLY A CA 1
ATOM 569 C C . GLY A 1 74 ? 1.894 -9.044 -19.115 1.00 82.12 74 GLY A C 1
ATOM 570 O O . GLY A 1 74 ? 0.805 -9.362 -19.590 1.00 82.12 74 GLY A O 1
ATOM 571 N N . GLY A 1 75 ? 2.077 -8.916 -17.797 1.00 87.06 75 GLY A N 1
ATOM 572 C CA . GLY A 1 75 ? 1.047 -9.256 -16.811 1.00 87.06 75 GLY A CA 1
ATOM 573 C C . GLY A 1 75 ? 1.105 -8.426 -15.532 1.00 87.06 75 GLY A C 1
ATOM 574 O O . GLY A 1 75 ? 2.036 -7.656 -15.315 1.00 87.06 75 GLY A O 1
ATOM 575 N N . ILE A 1 76 ? 0.095 -8.587 -14.674 1.00 86.75 76 ILE A N 1
ATOM 576 C CA . ILE A 1 76 ? 0.031 -7.914 -13.369 1.00 86.75 76 ILE A CA 1
ATOM 577 C C . ILE A 1 76 ? 1.099 -8.522 -12.454 1.00 86.75 76 ILE A C 1
ATOM 579 O O . ILE A 1 76 ? 1.049 -9.713 -12.148 1.00 86.75 76 ILE A O 1
ATOM 583 N N . SER A 1 77 ? 2.049 -7.702 -12.013 1.00 85.50 77 SER A N 1
ATOM 584 C CA . SER A 1 77 ? 3.085 -8.075 -11.045 1.00 85.50 77 SER A CA 1
ATOM 585 C C . SER A 1 77 ? 2.750 -7.643 -9.623 1.00 85.50 77 SER A C 1
ATOM 587 O O . SER A 1 77 ? 3.308 -8.184 -8.671 1.00 85.50 77 SER A O 1
ATOM 589 N N . GLY A 1 78 ? 1.814 -6.707 -9.462 1.00 85.88 78 GLY A N 1
ATOM 590 C CA . GLY A 1 78 ? 1.388 -6.239 -8.154 1.00 85.88 78 GLY A CA 1
ATOM 591 C C . GLY A 1 78 ? 0.256 -5.224 -8.211 1.00 85.88 78 GLY A C 1
ATOM 592 O O . GLY A 1 78 ? -0.345 -4.970 -9.256 1.00 85.88 78 GLY A O 1
ATOM 593 N N . TRP A 1 79 ? -0.015 -4.634 -7.054 1.00 88.69 79 TRP A N 1
ATOM 594 C CA . TRP A 1 79 ? -1.070 -3.650 -6.867 1.00 88.69 79 TRP A CA 1
ATOM 595 C C . TRP A 1 79 ? -0.530 -2.479 -6.059 1.00 88.69 79 TRP A C 1
ATOM 597 O O . TRP A 1 79 ? 0.153 -2.677 -5.057 1.00 88.69 79 TRP A O 1
ATOM 607 N N . PHE A 1 80 ? -0.860 -1.268 -6.490 1.00 89.69 80 PHE A N 1
ATOM 608 C CA . PHE A 1 80 ? -0.610 -0.044 -5.741 1.00 89.69 80 PHE A CA 1
ATOM 609 C C . PHE A 1 80 ? -1.941 0.496 -5.232 1.00 89.69 80 PHE A C 1
ATOM 611 O O . PHE A 1 80 ? -2.929 0.508 -5.963 1.00 89.69 80 PHE A O 1
ATOM 618 N N . ILE A 1 81 ? -1.985 0.911 -3.969 1.00 92.19 81 ILE A N 1
ATOM 619 C CA . ILE A 1 81 ? -3.207 1.402 -3.339 1.00 92.19 81 ILE A CA 1
ATOM 620 C C . ILE A 1 81 ? -2.887 2.711 -2.626 1.00 92.19 81 ILE A C 1
ATOM 622 O O . ILE A 1 81 ? -1.935 2.767 -1.850 1.00 92.19 81 ILE A O 1
ATOM 626 N N . CYS A 1 82 ? -3.686 3.751 -2.857 1.00 93.06 82 CYS A N 1
ATOM 627 C CA . CYS A 1 82 ? -3.515 5.042 -2.195 1.00 93.06 82 CYS A CA 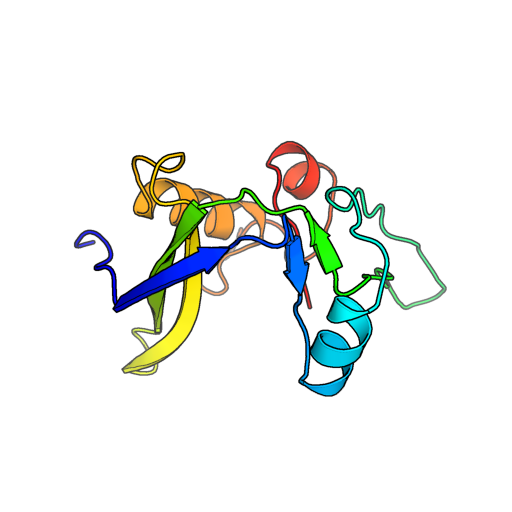1
ATOM 628 C C . CYS A 1 82 ? -4.854 5.683 -1.825 1.00 93.06 82 CYS A C 1
ATOM 630 O O . CYS A 1 82 ? -5.882 5.420 -2.455 1.00 93.06 82 CYS A O 1
ATOM 632 N N . HIS A 1 83 ? -4.854 6.531 -0.799 1.00 93.94 83 HIS A N 1
ATOM 633 C CA . HIS A 1 83 ? -6.064 7.217 -0.368 1.00 93.94 83 HIS A CA 1
ATOM 634 C C . HIS A 1 83 ? -6.478 8.280 -1.395 1.00 93.94 83 HIS A C 1
ATOM 636 O O . HIS A 1 83 ? -5.662 9.056 -1.889 1.00 93.94 83 HIS A O 1
ATOM 642 N N . SER A 1 84 ? -7.763 8.288 -1.739 1.00 92.62 84 SER A N 1
ATOM 643 C CA . SER A 1 84 ? -8.310 9.027 -2.884 1.00 92.62 84 SER A CA 1
ATOM 644 C C . SER A 1 84 ? -8.307 10.547 -2.729 1.00 92.62 84 SER A C 1
ATOM 646 O O . SER A 1 84 ? -8.382 11.242 -3.736 1.00 92.62 84 SER A O 1
ATOM 648 N N . THR A 1 85 ? -8.252 11.065 -1.498 1.00 91.62 85 THR A N 1
ATOM 649 C CA . THR A 1 85 ? -8.328 12.513 -1.240 1.00 91.62 85 THR A CA 1
ATOM 650 C C . THR A 1 85 ? -7.032 13.112 -0.720 1.00 91.62 85 THR A C 1
ATOM 652 O O . THR A 1 85 ? -6.911 14.330 -0.709 1.00 91.62 85 THR A O 1
ATOM 655 N N . THR A 1 86 ? -6.098 12.294 -0.231 1.00 88.50 86 THR A N 1
ATOM 656 C CA . THR A 1 86 ? -4.808 12.777 0.290 1.00 88.50 86 THR A CA 1
ATOM 657 C C . THR A 1 86 ? -3.664 12.584 -0.698 1.00 88.50 86 THR A C 1
ATOM 659 O O . THR A 1 86 ? -2.632 13.233 -0.550 1.00 88.50 86 THR A O 1
ATOM 662 N N . VAL A 1 87 ? -3.846 11.753 -1.730 1.00 87.88 87 VAL A N 1
ATOM 663 C CA . VAL A 1 87 ? -2.873 11.580 -2.813 1.00 87.88 87 VAL A CA 1
ATOM 664 C C . VAL A 1 87 ? -3.393 12.228 -4.092 1.00 87.88 87 VAL A C 1
ATOM 666 O O . VAL A 1 87 ? -4.233 11.663 -4.789 1.00 87.88 87 VAL A O 1
ATOM 669 N N . ASP A 1 88 ? -2.843 13.399 -4.414 1.00 86.88 88 ASP A N 1
ATOM 670 C CA . ASP A 1 88 ? -3.194 14.156 -5.622 1.00 86.88 88 ASP A CA 1
ATOM 671 C C . ASP A 1 88 ? -2.600 13.536 -6.898 1.00 86.88 88 ASP A C 1
ATOM 673 O O . ASP A 1 88 ? -3.226 13.559 -7.959 1.00 86.88 88 ASP A O 1
ATOM 677 N N . ASN A 1 89 ? -1.385 12.977 -6.809 1.00 90.56 89 ASN A N 1
ATOM 678 C CA . ASN A 1 89 ? -0.678 12.375 -7.940 1.00 90.56 89 ASN A CA 1
ATOM 679 C C . ASN A 1 89 ? -0.196 10.946 -7.619 1.00 90.56 89 ASN A C 1
ATOM 681 O O . ASN A 1 89 ? 0.917 10.763 -7.117 1.00 90.56 89 ASN A O 1
ATOM 685 N N . PRO A 1 90 ? -0.996 9.919 -7.962 1.00 89.50 90 PRO A N 1
ATOM 686 C CA . PRO A 1 90 ? -0.652 8.514 -7.743 1.00 89.50 90 PRO A CA 1
ATOM 687 C C . PRO A 1 90 ? 0.663 8.085 -8.407 1.00 89.50 90 PRO A C 1
ATOM 689 O O . PRO A 1 90 ? 1.381 7.252 -7.860 1.00 89.50 90 PRO A O 1
ATOM 692 N N . ALA A 1 91 ? 0.999 8.659 -9.569 1.00 87.94 91 ALA A N 1
ATOM 693 C CA . ALA A 1 91 ? 2.233 8.323 -10.276 1.00 87.94 91 ALA A CA 1
ATOM 694 C C . ALA A 1 91 ? 3.471 8.766 -9.486 1.00 87.94 91 ALA A C 1
ATOM 696 O O . ALA A 1 91 ? 4.428 8.010 -9.375 1.00 87.94 91 ALA A O 1
ATOM 697 N N . GLN A 1 92 ? 3.421 9.953 -8.875 1.00 88.38 92 GLN A N 1
ATOM 698 C CA . GLN A 1 92 ? 4.527 10.469 -8.070 1.00 88.38 92 GLN A CA 1
ATOM 699 C C . GLN A 1 92 ? 4.758 9.636 -6.801 1.00 88.38 92 GLN A C 1
ATOM 701 O O . GLN A 1 92 ? 5.906 9.388 -6.440 1.00 88.38 92 GLN A O 1
ATOM 706 N N . GLU A 1 93 ? 3.690 9.181 -6.139 1.00 89.00 93 GLU A N 1
ATOM 707 C CA . GLU A 1 93 ? 3.823 8.290 -4.977 1.00 89.00 93 GLU A CA 1
ATOM 708 C C . GLU A 1 93 ? 4.379 6.919 -5.365 1.00 89.00 93 GLU A C 1
ATOM 710 O O . GLU A 1 93 ? 5.246 6.378 -4.679 1.00 89.00 93 GLU A O 1
ATOM 715 N N . MET A 1 94 ? 3.946 6.375 -6.501 1.00 86.75 94 MET A N 1
ATOM 716 C CA . MET A 1 94 ? 4.503 5.134 -7.032 1.00 86.75 94 MET A CA 1
ATOM 717 C C . MET A 1 94 ? 6.000 5.277 -7.349 1.00 86.75 94 MET A C 1
ATOM 719 O O . MET A 1 94 ? 6.791 4.440 -6.914 1.00 86.75 94 MET A O 1
ATOM 723 N N . ASP A 1 95 ? 6.402 6.348 -8.039 1.00 85.19 95 ASP A N 1
ATOM 724 C CA . ASP A 1 95 ? 7.809 6.625 -8.359 1.00 85.19 95 ASP A CA 1
ATOM 725 C C . ASP A 1 95 ? 8.650 6.772 -7.083 1.00 85.19 95 ASP A C 1
ATOM 727 O O . ASP A 1 95 ? 9.733 6.194 -6.972 1.00 85.19 95 ASP A O 1
ATOM 731 N N . LYS A 1 96 ? 8.124 7.480 -6.074 1.00 87.00 96 LYS A N 1
ATOM 732 C CA . LYS A 1 96 ? 8.761 7.616 -4.759 1.00 87.00 96 LYS A CA 1
ATOM 733 C C . LYS A 1 96 ? 8.974 6.253 -4.097 1.00 87.00 96 LYS A C 1
ATOM 735 O O . LYS A 1 96 ? 10.073 5.984 -3.607 1.00 87.00 96 LYS A O 1
ATOM 740 N N . ILE A 1 97 ? 7.952 5.394 -4.075 1.00 85.44 97 ILE A N 1
ATOM 741 C CA . ILE A 1 97 ? 8.061 4.046 -3.503 1.00 85.44 97 ILE A CA 1
ATOM 742 C C . ILE A 1 97 ? 9.156 3.265 -4.226 1.00 85.44 97 ILE A C 1
ATOM 744 O O . ILE A 1 97 ? 10.092 2.806 -3.576 1.00 85.44 97 ILE A O 1
ATOM 748 N N . LEU A 1 98 ? 9.109 3.195 -5.557 1.00 82.88 98 LEU A N 1
ATOM 749 C CA . LEU A 1 98 ? 10.105 2.480 -6.361 1.00 82.88 98 LEU A CA 1
ATOM 750 C C . LEU A 1 98 ? 11.532 3.000 -6.124 1.00 82.88 98 LEU A C 1
ATOM 752 O O . LEU A 1 98 ? 12.465 2.210 -5.974 1.00 82.88 98 LEU A O 1
ATOM 756 N N . GLN A 1 99 ? 11.710 4.314 -5.996 1.00 83.56 99 GLN A N 1
ATOM 757 C CA . GLN A 1 99 ? 13.012 4.923 -5.726 1.00 83.56 99 GLN A CA 1
ATOM 758 C C . GLN A 1 99 ? 13.541 4.621 -4.309 1.00 83.56 99 GLN A C 1
ATOM 760 O O . GLN A 1 99 ? 14.755 4.558 -4.080 1.00 83.56 99 GLN A O 1
ATOM 765 N N . VAL A 1 100 ? 12.655 4.477 -3.320 1.00 84.00 100 VAL A N 1
ATOM 766 C CA . VAL A 1 100 ? 13.031 4.326 -1.906 1.00 84.00 100 VAL A CA 1
ATOM 767 C C . VAL A 1 100 ? 13.109 2.861 -1.479 1.00 84.00 100 VAL A C 1
ATOM 769 O O . VAL A 1 100 ? 14.104 2.488 -0.857 1.00 84.00 100 VAL A O 1
ATOM 772 N N . SER A 1 101 ? 12.121 2.027 -1.820 1.00 81.00 101 SER A N 1
ATOM 773 C CA . SER A 1 101 ? 12.103 0.586 -1.506 1.00 81.00 101 SER A CA 1
ATOM 774 C C . SER A 1 101 ? 12.819 -0.279 -2.545 1.00 81.00 101 SER A C 1
ATOM 776 O O . SER A 1 101 ? 13.030 -1.467 -2.320 1.00 81.00 101 SER A O 1
ATOM 778 N N . GLY A 1 102 ? 13.220 0.323 -3.663 1.00 76.94 102 GLY A N 1
ATOM 779 C CA . GLY A 1 102 ? 13.960 -0.329 -4.729 1.00 76.94 102 GLY A CA 1
ATOM 780 C C . GLY A 1 102 ? 13.073 -0.973 -5.791 1.00 76.94 102 GLY A C 1
ATOM 781 O O . GLY A 1 102 ? 12.397 -1.967 -5.545 1.00 76.94 102 GLY A O 1
ATOM 782 N N . SER A 1 103 ? 13.118 -0.409 -6.997 1.00 71.75 103 SER A N 1
ATOM 783 C CA . SER A 1 103 ? 12.676 -1.020 -8.246 1.00 71.75 103 SER A CA 1
ATOM 784 C C . SER A 1 103 ? 13.565 -2.205 -8.652 1.00 71.75 103 SER A C 1
ATOM 786 O O . SER A 1 103 ? 14.761 -2.019 -8.854 1.00 71.75 103 SER A O 1
ATOM 788 N N . PRO A 1 104 ? 13.013 -3.401 -8.911 1.00 64.19 104 PRO A N 1
ATOM 789 C CA . PRO A 1 104 ? 13.800 -4.532 -9.412 1.00 64.19 104 PRO A CA 1
ATOM 790 C C . PRO A 1 104 ? 14.410 -4.291 -10.807 1.00 64.19 104 PRO A C 1
ATOM 792 O O . PRO A 1 104 ? 15.225 -5.094 -11.257 1.00 64.19 104 PRO A O 1
ATOM 795 N N . TYR A 1 105 ? 14.024 -3.208 -11.489 1.00 66.75 105 TYR A N 1
ATOM 796 C CA . TYR A 1 105 ? 14.481 -2.857 -12.834 1.00 66.75 105 TYR A CA 1
ATOM 797 C C . TYR A 1 105 ? 15.596 -1.799 -12.851 1.00 66.75 105 TYR A C 1
ATOM 799 O O . TYR A 1 105 ? 16.122 -1.497 -13.922 1.00 66.75 105 TYR A O 1
ATOM 807 N N . GLU A 1 106 ? 15.975 -1.233 -11.700 1.00 67.81 106 GLU A N 1
ATOM 808 C CA . GLU A 1 106 ? 17.031 -0.218 -11.618 1.00 67.81 106 GLU A CA 1
ATOM 809 C C . GLU A 1 106 ? 18.259 -0.749 -10.848 1.00 67.81 106 GLU A C 1
ATOM 811 O O . GLU A 1 106 ? 18.109 -1.339 -9.782 1.00 67.81 106 GLU A O 1
ATOM 816 N N . PRO A 1 107 ? 19.496 -0.560 -11.346 1.00 58.06 107 PRO A N 1
ATOM 817 C CA . PRO A 1 107 ? 20.689 -1.105 -10.691 1.00 58.06 107 PRO A CA 1
ATOM 818 C C . PRO A 1 107 ? 21.021 -0.467 -9.327 1.00 58.06 107 PRO A C 1
ATOM 820 O O . PRO A 1 107 ? 21.594 -1.146 -8.480 1.00 58.06 107 PRO A O 1
ATOM 823 N N . ASP A 1 108 ? 20.636 0.794 -9.095 1.00 66.44 108 ASP A N 1
ATOM 824 C CA . ASP A 1 108 ? 20.804 1.526 -7.821 1.00 66.44 108 ASP A CA 1
ATOM 825 C C . ASP A 1 108 ? 19.448 1.792 -7.146 1.00 66.44 108 ASP A C 1
ATOM 827 O O . ASP A 1 108 ? 19.107 2.898 -6.714 1.00 66.44 108 ASP A O 1
ATOM 831 N N . SER A 1 109 ? 18.624 0.754 -7.087 1.00 67.00 109 SER A N 1
ATOM 832 C CA . SER A 1 109 ? 17.246 0.860 -6.649 1.00 67.00 109 SER A CA 1
ATOM 833 C C . SER A 1 109 ? 17.103 0.795 -5.125 1.00 67.00 109 SER A C 1
ATOM 835 O O . SER A 1 109 ? 17.004 -0.291 -4.549 1.00 67.00 109 SER A O 1
ATOM 837 N N . GLY A 1 110 ? 17.026 1.954 -4.468 1.00 79.12 110 GLY A N 1
ATOM 838 C CA . GLY A 1 110 ? 16.536 2.087 -3.089 1.00 79.12 110 GLY A CA 1
ATOM 839 C C . GLY A 1 110 ? 17.061 1.041 -2.093 1.00 79.12 110 GLY A C 1
ATOM 840 O O . GLY A 1 110 ? 18.229 0.657 -2.105 1.00 79.12 110 GLY A O 1
ATOM 841 N N . SER A 1 111 ? 16.206 0.594 -1.175 1.00 76.94 111 SER A N 1
ATOM 842 C CA . SER A 1 111 ? 16.515 -0.509 -0.271 1.00 76.94 111 SER A CA 1
ATOM 843 C C . SER A 1 111 ? 15.338 -1.454 -0.147 1.00 76.94 111 SER A C 1
ATOM 845 O O . SER A 1 111 ? 14.287 -1.077 0.361 1.00 76.94 111 SER A O 1
ATOM 847 N N . MET A 1 112 ? 15.571 -2.720 -0.483 1.00 76.81 112 MET A N 1
ATOM 848 C CA . MET A 1 112 ? 14.602 -3.798 -0.277 1.00 76.81 112 MET A CA 1
ATOM 849 C C . MET A 1 112 ? 14.409 -4.146 1.209 1.00 76.81 112 MET A C 1
ATOM 851 O O . MET A 1 112 ? 13.869 -5.190 1.522 1.00 76.81 112 MET A O 1
ATOM 855 N N . MET A 1 113 ? 14.890 -3.342 2.159 1.00 77.69 113 MET A N 1
ATOM 856 C CA . MET A 1 113 ? 14.746 -3.584 3.596 1.00 77.69 113 MET A CA 1
ATOM 857 C C . MET A 1 113 ? 14.332 -2.286 4.286 1.00 77.69 113 MET A C 1
ATOM 859 O O . MET A 1 113 ? 14.785 -1.210 3.898 1.00 77.69 113 MET A O 1
ATOM 863 N N . ASN A 1 114 ? 13.553 -2.388 5.368 1.00 79.19 114 ASN A N 1
ATOM 864 C CA . ASN A 1 114 ? 13.271 -1.225 6.213 1.00 79.19 114 ASN A CA 1
ATOM 865 C C . ASN A 1 114 ? 14.569 -0.643 6.793 1.00 79.19 114 ASN A C 1
ATOM 867 O O . ASN A 1 114 ? 15.369 -1.364 7.398 1.00 79.19 114 ASN A O 1
ATOM 871 N N . ASN A 1 115 ? 14.779 0.654 6.588 1.00 79.25 115 ASN A N 1
ATOM 872 C CA . ASN A 1 115 ? 15.936 1.407 7.059 1.00 79.25 115 ASN A CA 1
ATOM 873 C C . ASN A 1 115 ? 15.547 2.866 7.364 1.00 79.25 115 ASN A C 1
ATOM 875 O O . ASN A 1 115 ? 14.381 3.243 7.262 1.00 79.25 115 ASN A O 1
ATOM 879 N N . ASP A 1 116 ? 16.523 3.701 7.725 1.00 80.75 116 ASP A N 1
ATOM 880 C CA . ASP A 1 116 ? 16.262 5.101 8.082 1.00 80.75 116 ASP A CA 1
ATOM 881 C C . ASP A 1 116 ? 15.654 5.916 6.924 1.00 80.75 116 ASP A C 1
ATOM 883 O O . ASP A 1 116 ? 14.823 6.787 7.166 1.00 80.75 116 ASP A O 1
ATOM 887 N N . LYS A 1 117 ? 16.008 5.612 5.665 1.00 82.75 117 LYS A N 1
ATOM 888 C CA . LYS A 1 117 ? 15.452 6.273 4.473 1.00 82.75 117 LYS A CA 1
ATOM 889 C C . LYS A 1 117 ? 14.001 5.859 4.237 1.00 82.75 117 LYS A C 1
ATOM 891 O O . LYS A 1 117 ? 13.161 6.724 4.017 1.00 82.75 117 LYS A O 1
ATOM 896 N N . THR A 1 118 ? 13.691 4.562 4.308 1.00 82.50 118 THR A N 1
ATOM 897 C CA . THR A 1 118 ? 12.305 4.092 4.146 1.00 82.50 118 THR A CA 1
ATOM 898 C C . THR A 1 118 ? 11.427 4.652 5.266 1.00 82.50 118 THR A C 1
ATOM 900 O O . THR A 1 118 ? 10.346 5.160 4.996 1.00 82.50 118 THR A O 1
ATOM 903 N N . ALA A 1 119 ? 11.928 4.681 6.506 1.00 79.94 119 ALA A N 1
ATOM 904 C CA . ALA A 1 119 ? 11.218 5.263 7.641 1.00 79.94 119 ALA A CA 1
ATOM 905 C C . ALA A 1 119 ? 10.983 6.776 7.493 1.00 79.94 119 ALA A C 1
ATOM 907 O O . ALA A 1 119 ? 9.873 7.238 7.751 1.00 79.94 119 ALA A O 1
ATOM 908 N N . ALA A 1 120 ? 11.992 7.543 7.060 1.00 81.38 120 ALA A N 1
ATOM 909 C CA . ALA A 1 120 ? 11.862 8.986 6.839 1.00 81.38 120 ALA A CA 1
ATOM 910 C C . ALA A 1 120 ? 10.808 9.323 5.775 1.00 81.38 120 ALA A C 1
ATOM 912 O O . ALA A 1 120 ? 10.098 10.316 5.896 1.00 81.38 120 ALA A O 1
ATOM 913 N N . GLU A 1 121 ? 10.683 8.466 4.764 1.00 82.62 121 GLU A N 1
ATOM 914 C CA . GLU A 1 121 ? 9.739 8.636 3.665 1.00 82.62 121 GLU A CA 1
ATOM 915 C C . GLU A 1 121 ? 8.355 8.028 3.936 1.00 82.62 121 GLU A C 1
ATOM 917 O O . GLU A 1 121 ? 7.476 8.127 3.078 1.00 82.62 121 GLU A O 1
ATOM 922 N N . GLY A 1 122 ? 8.146 7.417 5.110 1.00 78.06 122 GLY A N 1
ATOM 923 C CA . GLY A 1 122 ? 6.891 6.748 5.460 1.00 78.06 122 GLY A CA 1
ATOM 924 C C . GLY A 1 122 ? 6.633 5.479 4.643 1.00 78.06 122 GLY A C 1
ATOM 925 O O . GLY A 1 122 ? 5.485 5.112 4.414 1.00 78.06 122 GLY A O 1
ATOM 926 N N . ILE A 1 123 ? 7.694 4.812 4.186 1.00 82.25 123 ILE A N 1
ATOM 927 C CA . ILE A 1 123 ? 7.641 3.595 3.375 1.00 82.25 123 ILE A CA 1
ATOM 928 C C . ILE A 1 123 ? 8.008 2.392 4.235 1.00 82.25 123 ILE A C 1
ATOM 930 O O . ILE A 1 123 ? 9.050 2.355 4.896 1.00 82.25 123 ILE A O 1
ATOM 934 N N . PHE A 1 124 ? 7.138 1.388 4.198 1.00 79.19 124 PHE A N 1
ATOM 935 C CA . PHE A 1 124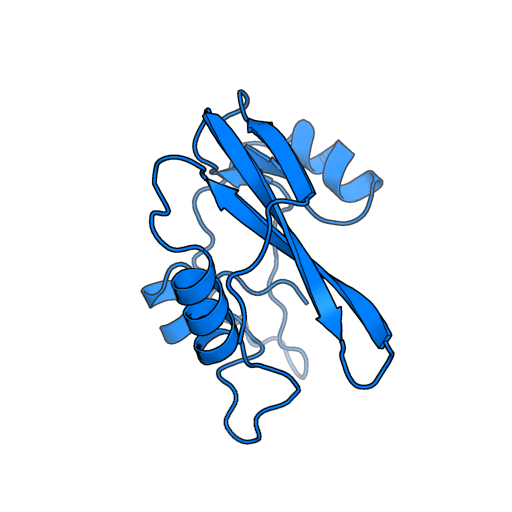 ? 7.306 0.147 4.932 1.00 79.19 124 PHE A CA 1
ATOM 936 C C . PHE A 1 124 ? 7.384 -1.028 3.963 1.00 79.19 124 PHE A C 1
ATOM 938 O O . PHE A 1 124 ? 6.421 -1.341 3.268 1.00 79.19 124 PHE A O 1
ATOM 945 N N . VAL A 1 125 ? 8.553 -1.658 3.911 1.00 79.25 125 VAL A N 1
ATOM 946 C CA . VAL A 1 125 ? 8.848 -2.792 3.037 1.00 79.25 125 VAL A CA 1
ATOM 947 C C . VAL A 1 125 ? 8.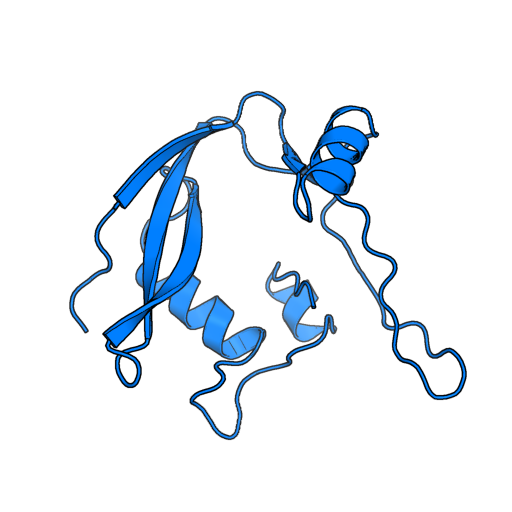485 -4.091 3.751 1.00 79.25 125 VAL A C 1
ATOM 949 O O . VAL A 1 125 ? 8.951 -4.349 4.867 1.00 79.25 125 VAL A O 1
ATOM 952 N N . ILE A 1 126 ? 7.667 -4.908 3.093 1.00 75.06 126 ILE A N 1
ATOM 953 C CA . ILE A 1 126 ? 7.262 -6.243 3.537 1.00 75.06 126 ILE A CA 1
ATOM 954 C C . ILE A 1 126 ? 7.910 -7.242 2.569 1.00 75.06 126 ILE A C 1
ATOM 956 O O . ILE A 1 126 ? 7.647 -7.166 1.372 1.00 75.06 126 ILE A O 1
ATOM 960 N N . ASN A 1 127 ? 8.755 -8.138 3.090 1.00 65.88 127 ASN A N 1
ATOM 961 C CA . ASN A 1 127 ? 9.435 -9.205 2.340 1.00 65.88 127 ASN A CA 1
ATOM 962 C C . ASN A 1 127 ? 9.052 -10.578 2.873 1.00 65.88 127 ASN A C 1
ATOM 964 O O . ASN A 1 127 ? 8.891 -10.674 4.114 1.00 65.88 127 ASN A O 1
#

Organism: NCBI:txid1517512

Foldseek 3Di:
DPAFDFPDKDWDPPQKAFDDDPVLSVVQVPDDEDEQDPFDFDDDPPDTDTPDRGIYGDDTTMKTKTFDADPVVRGGPDIDIGHPPPDPGSVVVVVVQQQACHDPPDPNTHHVQDDPSCVVVSHDHDD

Radius of gyration: 15.61 Å; chains: 1; bounding box: 37×31×38 Å

Sequence (127 aa):
MAPPEIHSTFSVTSGCLCFGDLAEICKGASSTIQPFPNVRLRVGGTVKAHKIEYNVVAENGNWNVYQLIDWERGGISGWFICHSTTVDNPAQEMDKILQVSGSPYEPDSGSMMNNDKTAAEGIFVIN

Secondary structure (DSSP, 8-state):
-PPPPEEEEEEE-SSEEE-SSHHHHHHHHTSPPBPSP--PPEEETTEEE----SEEE--SEEEEEEEEEETTTTEEEEEEEEETTT-S-HHHHHHHHIIIII-TT-TT---SS--HHHHHTT-----